Protein AF-A0A3R9DNW1-F1 (afdb_monomer_lite)

Sequence (128 aa):
MPDQSYYVHLESLKDFVRELETQIHAMSKPNDFLLTLGAEPLLFGEFGEAGSLADAHRAAVSEMQGLLDQVRSAIGFAQDVTTTVADGYEHADQAVAGDLHHSGAVTNLLDPVLGLLGLGDSDGSRKG

Organism: NCBI:txid2267691

pLDDT: mean 71.39, std 13.17, range [41.12, 88.31]

Foldseek 3Di:
DPPPPLVVLLVVLVVLLVVLVVVLVVLPVVLVVLVVLLPDQDCPDDDPCSVVVSVVSNVVSVVVNVVSVVVNVVSVVSSVVSVVVSVVSVVVVVVVVVVVVVVVVVVVVVVVVCVVVDDDDDDDDDDD

Secondary structure (DSSP, 8-state):
--HHHHHHHHHHHHHHHHHHHHHHHHTHHHHHHHHHHHHS-----S-HHHHHHHHHHHHHHHHHHHHHHHHHHHHHHHHHHHHHHHHHHHHHHHHHHHHHHHHHHHHHHHHHHHHHHS----------

Radius of gyration: 34.1 Å; chains: 1; bounding box: 87×19×98 Å

Structure (mmCIF, N/CA/C/O backbone):
data_AF-A0A3R9DNW1-F1
#
_entry.id   AF-A0A3R9DNW1-F1
#
loop_
_atom_site.group_PDB
_atom_site.id
_atom_site.type_symbol
_atom_site.label_atom_id
_atom_site.label_alt_id
_atom_site.label_comp_id
_atom_site.label_asym_id
_atom_site.label_entity_id
_atom_site.label_seq_id
_atom_site.pdbx_PDB_ins_code
_atom_site.Cartn_x
_atom_site.Cartn_y
_atom_site.Cartn_z
_atom_site.occupancy
_atom_site.B_iso_or_equiv
_atom_site.auth_seq_id
_atom_site.auth_comp_id
_atom_site.auth_asym_id
_atom_site.auth_atom_id
_atom_site.pdbx_PDB_model_num
ATOM 1 N N . MET A 1 1 ? 28.934 10.031 -24.069 1.00 43.75 1 MET A N 1
ATOM 2 C CA . MET A 1 1 ? 28.824 8.917 -23.104 1.00 43.75 1 MET A CA 1
ATOM 3 C C . MET A 1 1 ? 27.396 8.869 -22.540 1.00 43.75 1 MET A C 1
ATOM 5 O O . MET A 1 1 ? 27.214 9.299 -21.409 1.00 43.75 1 MET A O 1
ATOM 9 N N . PRO A 1 2 ? 26.374 8.446 -23.314 1.00 48.62 2 PRO A N 1
ATOM 10 C CA . PRO A 1 2 ? 24.979 8.393 -22.848 1.00 48.62 2 PRO A CA 1
ATOM 11 C C . PRO A 1 2 ? 24.559 7.038 -22.235 1.00 48.62 2 PRO A C 1
ATOM 13 O O . PRO A 1 2 ? 23.559 6.989 -21.531 1.00 48.62 2 PRO A O 1
ATOM 16 N N . ASP A 1 3 ? 25.324 5.960 -22.429 1.00 52.34 3 ASP A N 1
ATOM 17 C CA . ASP A 1 3 ? 24.802 4.591 -22.228 1.00 52.34 3 ASP A CA 1
ATOM 18 C C . ASP A 1 3 ? 24.838 4.062 -20.784 1.00 52.34 3 ASP A C 1
ATOM 20 O O . ASP A 1 3 ? 24.177 3.081 -20.464 1.00 52.34 3 ASP A O 1
ATOM 24 N N . GLN A 1 4 ? 25.587 4.696 -19.878 1.00 52.50 4 GLN A N 1
ATOM 25 C CA . GLN A 1 4 ? 25.693 4.222 -18.486 1.00 52.50 4 GLN A CA 1
ATOM 26 C C . GLN A 1 4 ? 24.626 4.810 -17.555 1.00 52.50 4 GLN A C 1
ATOM 28 O O . GLN A 1 4 ? 24.348 4.237 -16.506 1.00 52.50 4 GLN A O 1
ATOM 33 N N . SER A 1 5 ? 24.026 5.946 -17.920 1.00 55.84 5 SER A N 1
ATOM 34 C CA . SER A 1 5 ? 23.046 6.634 -17.072 1.00 55.84 5 SER A CA 1
ATOM 35 C C . SER A 1 5 ? 21.720 5.872 -17.001 1.00 55.84 5 SER A C 1
ATOM 37 O O . SER A 1 5 ? 21.179 5.713 -15.910 1.00 55.84 5 SER A O 1
ATOM 39 N N . TYR A 1 6 ? 21.228 5.352 -18.128 1.00 53.28 6 TYR A N 1
ATOM 40 C CA . TYR A 1 6 ? 19.925 4.682 -18.198 1.00 53.28 6 TYR A CA 1
ATOM 41 C C . TYR A 1 6 ? 19.897 3.341 -17.447 1.00 53.28 6 TYR A C 1
ATOM 43 O O . TYR A 1 6 ? 18.987 3.104 -16.654 1.00 53.28 6 TYR A O 1
ATOM 51 N N . TYR A 1 7 ? 20.944 2.520 -17.579 1.00 56.88 7 TYR A N 1
ATOM 52 C CA . TYR A 1 7 ? 21.057 1.236 -16.871 1.00 56.88 7 TYR A CA 1
ATOM 53 C C . TYR A 1 7 ? 21.059 1.377 -15.343 1.00 56.88 7 TYR A C 1
ATOM 55 O O . TYR A 1 7 ? 20.414 0.597 -14.643 1.00 56.88 7 TYR A O 1
ATOM 63 N N . VAL A 1 8 ? 21.761 2.383 -14.812 1.00 62.41 8 VAL A N 1
ATOM 64 C CA . VAL A 1 8 ? 21.812 2.634 -13.362 1.00 62.41 8 VAL A CA 1
ATOM 65 C C . VAL A 1 8 ? 20.444 3.082 -12.836 1.00 62.41 8 VAL A C 1
ATOM 67 O O . VAL A 1 8 ? 20.062 2.702 -11.728 1.00 62.41 8 VAL A O 1
ATOM 70 N N . HIS A 1 9 ? 19.674 3.837 -13.627 1.00 73.75 9 HIS A N 1
ATOM 71 C CA . HIS A 1 9 ? 18.314 4.223 -13.251 1.00 73.75 9 HIS A CA 1
ATOM 72 C C . HIS A 1 9 ? 17.352 3.032 -13.226 1.00 73.75 9 HIS A C 1
ATOM 74 O O . HIS A 1 9 ? 16.562 2.936 -12.289 1.00 73.75 9 HIS A O 1
ATOM 80 N N . LEU A 1 10 ? 17.448 2.099 -14.179 1.00 74.81 10 LEU A N 1
ATOM 81 C CA . LEU A 1 10 ? 16.580 0.920 -14.211 1.00 74.81 10 LEU A CA 1
ATOM 82 C C . LEU A 1 10 ? 16.783 0.007 -12.993 1.00 74.81 10 LEU A C 1
ATOM 84 O O . LEU A 1 10 ? 15.805 -0.378 -12.354 1.00 74.81 10 LEU A O 1
ATOM 88 N N . GLU A 1 11 ? 18.034 -0.304 -12.635 1.00 75.00 11 GLU A N 1
ATOM 89 C CA . GLU A 1 11 ? 18.313 -1.127 -11.447 1.00 75.00 11 GLU A CA 1
ATOM 90 C C . GLU A 1 11 ? 17.862 -0.417 -10.163 1.00 75.00 11 GLU A C 1
ATOM 92 O O . GLU A 1 11 ? 17.224 -1.031 -9.313 1.00 75.00 11 GLU A O 1
ATOM 97 N N . SER A 1 12 ? 18.073 0.902 -10.067 1.00 80.50 12 SER A N 1
ATOM 98 C CA . SER A 1 12 ? 17.615 1.695 -8.915 1.00 80.50 12 SER A CA 1
ATOM 99 C C . SER A 1 12 ? 16.088 1.661 -8.742 1.00 80.50 12 SER A C 1
ATOM 101 O O . SER A 1 12 ? 15.593 1.620 -7.617 1.00 80.50 12 SER A O 1
ATOM 103 N N . LEU A 1 13 ? 15.325 1.670 -9.842 1.00 75.19 13 LEU A N 1
ATOM 104 C CA . LEU A 1 13 ? 13.862 1.552 -9.805 1.00 75.19 13 LEU A CA 1
ATOM 105 C C . LEU A 1 13 ? 13.432 0.150 -9.348 1.00 75.19 13 LEU A C 1
ATOM 107 O O . LEU A 1 13 ? 12.532 0.025 -8.518 1.00 75.19 13 LEU A O 1
ATOM 111 N N . LYS A 1 14 ? 14.106 -0.901 -9.831 1.00 77.75 14 LYS A N 1
ATOM 112 C CA . LYS A 1 14 ? 13.848 -2.295 -9.427 1.00 77.75 14 LYS A CA 1
ATOM 113 C C . LYS A 1 14 ? 14.196 -2.541 -7.953 1.00 77.75 14 LYS A C 1
ATOM 115 O O . LYS A 1 14 ? 13.463 -3.241 -7.255 1.00 77.75 14 LYS A O 1
ATOM 120 N N . ASP A 1 15 ? 15.272 -1.940 -7.453 1.00 80.44 15 ASP A N 1
ATOM 121 C CA . ASP A 1 15 ? 15.626 -1.940 -6.029 1.00 80.44 15 ASP A CA 1
ATOM 122 C C . ASP A 1 15 ? 14.568 -1.248 -5.176 1.00 80.44 15 ASP A C 1
ATOM 124 O O . ASP A 1 15 ? 14.153 -1.778 -4.145 1.00 80.44 15 ASP A O 1
ATOM 128 N N . PHE A 1 16 ? 14.082 -0.093 -5.628 1.00 80.81 16 PHE A N 1
ATOM 129 C CA . PHE A 1 16 ? 13.054 0.637 -4.902 1.00 80.81 16 PHE A CA 1
ATOM 130 C C . PHE A 1 16 ? 11.742 -0.154 -4.810 1.00 80.81 16 PHE A C 1
ATOM 132 O O . PHE A 1 16 ? 11.155 -0.223 -3.734 1.00 80.81 16 PHE A O 1
ATOM 139 N N . VAL A 1 17 ? 11.321 -0.832 -5.883 1.00 80.25 17 VAL A N 1
ATOM 140 C CA . VAL A 1 17 ? 10.146 -1.725 -5.854 1.00 80.25 17 VAL A CA 1
ATOM 141 C C . VAL A 1 17 ? 10.296 -2.830 -4.800 1.00 80.25 17 VAL A C 1
ATOM 143 O O . VAL A 1 17 ? 9.381 -3.033 -4.004 1.00 80.25 17 VAL A O 1
ATOM 146 N N . ARG A 1 18 ? 11.456 -3.498 -4.732 1.00 79.94 18 ARG A N 1
ATOM 147 C CA . ARG A 1 18 ? 11.730 -4.546 -3.725 1.00 79.94 18 ARG A CA 1
ATOM 148 C C . ARG A 1 18 ? 11.630 -4.022 -2.287 1.00 79.94 18 ARG A C 1
ATOM 150 O O . ARG A 1 18 ? 11.150 -4.718 -1.387 1.00 79.94 18 ARG A O 1
ATOM 157 N N . GLU A 1 19 ? 12.078 -2.792 -2.061 1.00 86.00 19 GLU A N 1
ATOM 158 C CA . GLU A 1 19 ? 11.965 -2.127 -0.762 1.00 86.00 19 GLU A CA 1
ATOM 159 C C . GLU A 1 19 ? 10.496 -1.820 -0.412 1.00 86.00 19 GLU A C 1
ATOM 161 O O . GLU A 1 19 ? 10.056 -2.103 0.703 1.00 86.00 19 GLU A O 1
ATOM 166 N N . LEU A 1 20 ? 9.694 -1.338 -1.369 1.00 77.94 20 LEU A N 1
ATOM 167 C CA . LEU A 1 20 ? 8.257 -1.096 -1.168 1.00 77.94 20 LEU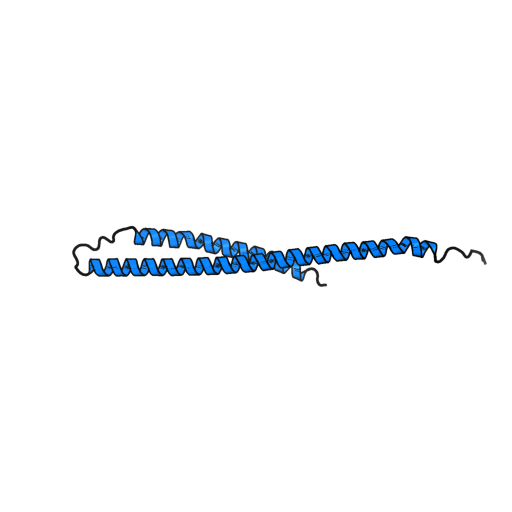 A CA 1
ATOM 168 C C . LEU A 1 20 ? 7.484 -2.389 -0.839 1.00 77.94 20 LEU A C 1
ATOM 170 O O . LEU A 1 20 ? 6.649 -2.393 0.069 1.00 77.94 20 LEU A O 1
ATOM 174 N N . GLU A 1 21 ? 7.804 -3.507 -1.496 1.00 80.06 21 GLU A N 1
ATOM 175 C CA . GLU A 1 21 ? 7.232 -4.826 -1.178 1.00 80.06 21 GLU A CA 1
ATOM 176 C C . GLU A 1 21 ? 7.570 -5.268 0.251 1.00 80.06 21 GLU A C 1
ATOM 178 O O . GLU A 1 21 ? 6.710 -5.763 0.990 1.00 80.06 21 GLU A O 1
ATOM 183 N N . THR A 1 22 ? 8.817 -5.038 0.669 1.00 88.31 22 THR A N 1
ATOM 184 C CA . THR A 1 22 ? 9.276 -5.324 2.033 1.00 88.31 22 THR A CA 1
ATOM 185 C C . THR A 1 22 ? 8.500 -4.494 3.053 1.00 88.31 22 THR A C 1
ATOM 187 O O . THR A 1 22 ? 8.070 -5.026 4.080 1.00 88.31 22 THR A O 1
ATOM 190 N N . GLN A 1 23 ? 8.248 -3.216 2.760 1.00 81.75 23 GLN A N 1
ATOM 191 C CA . GLN A 1 23 ? 7.462 -2.333 3.622 1.00 81.75 23 GLN A CA 1
ATOM 192 C C . GLN A 1 23 ? 6.001 -2.786 3.731 1.00 81.75 23 GLN A C 1
ATOM 194 O O . GLN A 1 23 ? 5.487 -2.900 4.847 1.00 81.75 23 GLN A O 1
ATOM 199 N N . ILE A 1 24 ? 5.348 -3.148 2.619 1.00 78.88 24 ILE A N 1
ATOM 200 C CA . ILE A 1 24 ? 3.992 -3.730 2.641 1.00 78.88 24 ILE A CA 1
ATOM 201 C C . ILE A 1 24 ? 3.963 -5.001 3.494 1.00 78.88 24 ILE A C 1
ATOM 203 O O . ILE A 1 24 ? 3.058 -5.185 4.315 1.00 78.88 24 ILE A O 1
ATOM 207 N N . HIS A 1 25 ? 4.952 -5.883 3.329 1.00 81.56 25 HIS A N 1
ATOM 208 C CA . HIS A 1 25 ? 5.014 -7.122 4.094 1.00 81.56 25 HIS A CA 1
ATOM 209 C C . HIS A 1 25 ? 5.196 -6.849 5.593 1.00 81.56 25 HIS A C 1
ATOM 211 O O . HIS A 1 25 ? 4.467 -7.411 6.415 1.00 81.56 25 HIS A O 1
ATOM 217 N N . ALA A 1 26 ? 6.096 -5.930 5.951 1.00 84.50 26 ALA A N 1
ATOM 218 C CA . ALA A 1 26 ? 6.346 -5.521 7.330 1.00 84.50 26 ALA A CA 1
ATOM 219 C C . ALA A 1 26 ? 5.095 -4.943 8.015 1.00 84.50 26 ALA A C 1
ATOM 221 O O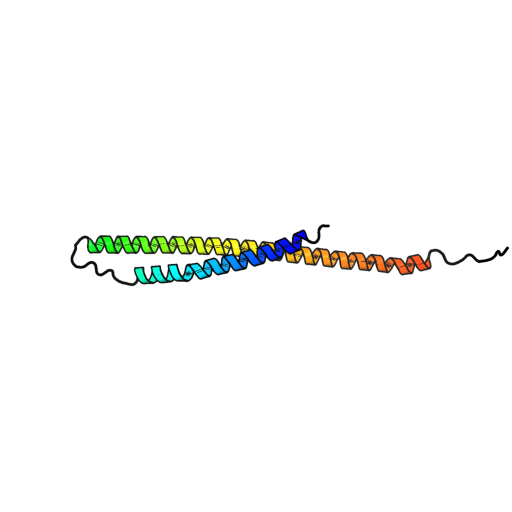 . ALA A 1 26 ? 4.907 -5.144 9.216 1.00 84.50 26 ALA A O 1
ATOM 222 N N . MET A 1 27 ? 4.201 -4.302 7.256 1.00 78.44 27 MET A N 1
ATOM 223 C CA . MET A 1 27 ? 2.922 -3.786 7.757 1.00 78.44 27 MET A CA 1
ATOM 224 C C . MET A 1 27 ? 1.879 -4.871 8.066 1.00 78.44 27 MET A C 1
ATOM 226 O O . MET A 1 27 ? 0.873 -4.573 8.710 1.00 78.44 27 MET A O 1
ATOM 230 N N . SER A 1 28 ? 2.094 -6.125 7.658 1.00 81.38 28 SER A N 1
ATOM 231 C CA . SER A 1 28 ? 1.138 -7.214 7.918 1.00 81.38 28 SER A CA 1
ATOM 232 C C . SER A 1 28 ? 1.044 -7.545 9.410 1.00 81.38 28 SER A C 1
ATOM 234 O O . SER A 1 28 ? -0.053 -7.613 9.948 1.00 81.38 28 SER A O 1
ATOM 236 N N . LYS A 1 29 ? 2.183 -7.627 10.115 1.00 82.69 29 LYS A N 1
ATOM 237 C CA . LYS A 1 29 ? 2.215 -7.927 11.560 1.00 82.69 29 LYS A CA 1
ATOM 238 C C . LYS A 1 29 ? 1.461 -6.899 12.423 1.00 82.69 29 LYS A C 1
ATOM 240 O O . LYS A 1 29 ? 0.671 -7.318 13.266 1.00 82.69 29 LYS A O 1
ATOM 245 N N . PRO A 1 30 ? 1.676 -5.577 12.264 1.00 79.44 30 PRO A N 1
ATOM 246 C CA . PRO A 1 30 ? 0.883 -4.570 12.967 1.00 79.44 30 PRO A CA 1
ATOM 247 C C . PRO A 1 30 ? -0.616 -4.663 12.666 1.00 79.44 30 PRO A C 1
ATOM 249 O O . PRO A 1 30 ? -1.419 -4.508 13.580 1.00 79.44 30 PRO A O 1
ATOM 252 N N . ASN A 1 31 ? -0.997 -4.948 11.415 1.00 79.31 31 ASN A N 1
ATOM 253 C CA . ASN A 1 31 ? -2.405 -5.093 11.048 1.00 79.31 31 ASN A CA 1
ATOM 254 C C . ASN A 1 31 ? -3.043 -6.325 11.715 1.00 79.31 31 ASN A C 1
ATOM 256 O O . ASN A 1 31 ? -4.095 -6.213 12.340 1.00 79.31 31 ASN A O 1
ATOM 260 N N . ASP A 1 32 ? -2.357 -7.471 11.679 1.00 83.81 32 ASP A N 1
ATOM 261 C CA . ASP A 1 32 ? -2.785 -8.696 12.364 1.00 83.81 32 ASP A CA 1
ATOM 262 C C . ASP A 1 32 ? -2.974 -8.452 13.867 1.00 83.81 32 ASP A C 1
ATOM 264 O O . ASP A 1 32 ? -3.976 -8.860 14.451 1.00 83.81 32 ASP A O 1
ATOM 268 N N . PHE A 1 33 ? -2.053 -7.720 14.497 1.00 83.56 33 PHE A N 1
ATOM 269 C CA . PHE A 1 33 ? -2.177 -7.346 15.902 1.00 83.56 33 PHE A CA 1
ATOM 270 C C . PHE A 1 33 ? -3.413 -6.470 16.167 1.00 83.56 33 PHE A C 1
ATOM 272 O O . PHE A 1 33 ? -4.176 -6.752 17.090 1.00 83.56 33 PHE A O 1
ATOM 279 N N . LEU A 1 34 ? -3.679 -5.453 15.345 1.00 82.38 34 LEU A N 1
ATOM 280 C CA . LEU A 1 34 ? -4.890 -4.635 15.488 1.00 82.38 34 LEU A CA 1
ATOM 281 C C . LEU A 1 34 ? -6.173 -5.459 15.306 1.00 82.38 34 LEU A C 1
ATOM 283 O O . LEU A 1 34 ? -7.135 -5.262 16.047 1.00 82.38 34 LEU A O 1
ATOM 287 N N . LEU A 1 35 ? -6.178 -6.426 14.382 1.00 80.81 35 LEU A N 1
ATOM 288 C CA . LEU A 1 35 ? -7.287 -7.370 14.220 1.00 80.81 35 LEU A CA 1
ATOM 289 C C . LEU A 1 35 ? -7.518 -8.202 15.490 1.00 80.81 35 LEU A C 1
ATOM 291 O O . LEU A 1 35 ? -8.670 -8.410 15.868 1.00 80.81 35 LEU A O 1
ATOM 295 N N . THR A 1 36 ? -6.454 -8.619 16.190 1.00 82.94 36 THR A N 1
ATOM 296 C CA . THR A 1 36 ? -6.605 -9.321 17.479 1.00 82.94 36 THR A CA 1
ATOM 297 C C . THR A 1 36 ? -7.208 -8.434 18.570 1.00 82.94 36 THR A C 1
ATOM 299 O O . THR A 1 36 ? -8.091 -8.887 19.295 1.00 82.94 36 THR A O 1
ATOM 302 N N . LEU A 1 37 ? -6.822 -7.153 18.638 1.00 77.25 37 LEU A N 1
ATOM 303 C CA . LEU A 1 37 ? -7.371 -6.202 19.615 1.00 77.25 37 LEU A CA 1
ATOM 304 C C . LEU A 1 37 ? -8.848 -5.870 19.362 1.00 77.25 37 LEU A C 1
ATOM 306 O O . LEU A 1 37 ? -9.596 -5.622 20.304 1.00 77.25 37 LEU A O 1
ATOM 310 N N . GLY A 1 38 ? -9.283 -5.868 18.100 1.00 68.94 38 GLY A N 1
ATOM 311 C CA . GLY A 1 38 ? -10.693 -5.689 17.748 1.00 68.94 38 GLY A CA 1
ATOM 312 C C . GLY A 1 38 ? -11.563 -6.918 18.037 1.00 68.94 38 GLY A C 1
ATOM 313 O O . GLY A 1 38 ? -12.768 -6.774 18.253 1.00 68.94 38 GLY A O 1
ATOM 314 N N . ALA A 1 39 ? -10.968 -8.116 18.041 1.00 72.62 39 ALA A N 1
ATOM 315 C CA . ALA A 1 39 ? -11.677 -9.383 18.206 1.00 72.62 39 ALA A CA 1
ATOM 316 C C . ALA A 1 39 ? -11.884 -9.787 19.675 1.00 72.62 39 ALA A C 1
ATOM 318 O O . ALA A 1 39 ? -12.892 -10.424 19.990 1.00 72.62 39 ALA A O 1
ATOM 319 N N . GLU A 1 40 ? -10.965 -9.428 20.576 1.00 66.75 40 GLU A N 1
ATOM 320 C CA . GLU A 1 40 ? -11.089 -9.770 21.994 1.00 66.75 40 GLU A CA 1
ATOM 321 C C . GLU A 1 40 ? -11.972 -8.764 22.755 1.00 66.75 40 GLU A C 1
ATOM 323 O O . GLU A 1 40 ? -11.691 -7.562 22.778 1.00 66.75 40 GLU A O 1
ATOM 328 N N . PRO A 1 41 ? -13.051 -9.218 23.424 1.00 62.09 41 PRO A N 1
ATOM 329 C CA . PRO A 1 41 ? -13.818 -8.357 24.312 1.00 62.09 41 P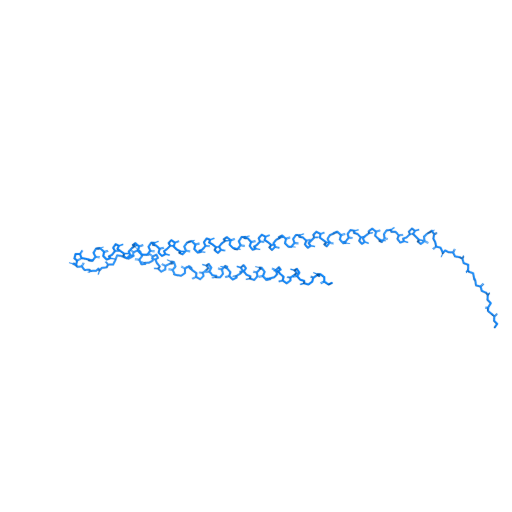RO A CA 1
ATOM 330 C C . PRO A 1 41 ? -12.943 -7.913 25.486 1.00 62.09 41 PRO A C 1
ATOM 332 O O . PRO A 1 41 ? -12.516 -8.734 26.298 1.00 62.09 41 PRO A O 1
ATOM 335 N N . LEU A 1 42 ? -12.715 -6.608 25.614 1.00 66.94 42 LEU A N 1
ATOM 336 C CA . LEU A 1 42 ? -12.035 -6.053 26.780 1.00 66.94 42 LEU A CA 1
ATOM 337 C C . LEU A 1 42 ? -12.915 -6.246 28.022 1.00 66.94 42 LEU A C 1
ATOM 339 O O . LEU A 1 42 ? -13.975 -5.633 28.161 1.00 66.94 42 LEU A O 1
ATOM 343 N N . LEU A 1 43 ? -12.481 -7.127 28.924 1.00 69.00 43 LEU A N 1
ATOM 344 C CA . LEU A 1 43 ? -13.164 -7.428 30.183 1.00 69.00 43 LEU A CA 1
ATOM 345 C C . LEU A 1 43 ? -12.847 -6.346 31.223 1.00 69.00 43 LEU A C 1
ATOM 347 O O . LEU A 1 43 ? -12.089 -6.563 32.164 1.00 69.00 43 LEU A O 1
ATOM 351 N N . PHE A 1 44 ? -13.429 -5.163 31.059 1.00 67.00 44 PHE A N 1
ATOM 352 C CA . PHE A 1 44 ? -13.220 -4.030 31.968 1.00 67.00 44 PHE A CA 1
ATOM 353 C C . PHE A 1 44 ? -14.031 -4.110 33.285 1.00 67.00 44 PHE A C 1
ATOM 355 O O . PHE A 1 44 ? -14.043 -3.154 34.055 1.00 67.00 44 PHE A O 1
ATOM 362 N N . GLY A 1 45 ? -14.669 -5.247 33.595 1.00 64.31 45 GLY A N 1
ATOM 363 C CA . GLY A 1 45 ? -15.455 -5.436 34.826 1.00 64.31 45 GLY A CA 1
ATOM 364 C C . GLY A 1 45 ? -16.779 -4.653 34.852 1.00 64.31 45 GLY A C 1
ATOM 365 O O . GLY A 1 45 ? -17.255 -4.193 33.818 1.00 64.31 45 GLY A O 1
ATOM 366 N N . GLU A 1 46 ? -17.391 -4.510 36.035 1.00 63.81 46 GLU A N 1
ATOM 367 C CA . GLU A 1 46 ? -18.713 -3.873 36.236 1.00 63.81 46 GLU A CA 1
ATOM 368 C C . GLU A 1 46 ? -18.668 -2.338 36.412 1.00 63.81 46 GLU A C 1
ATOM 370 O O . GLU A 1 46 ? -19.497 -1.754 37.109 1.00 63.81 46 GLU A O 1
ATOM 375 N N . PHE A 1 47 ? -17.707 -1.641 35.805 1.00 66.56 47 PHE A N 1
ATOM 376 C CA . PHE A 1 47 ? -17.731 -0.174 35.812 1.00 66.56 47 PHE A CA 1
ATOM 377 C C . PHE A 1 47 ? -18.657 0.328 34.698 1.00 66.56 47 PHE A C 1
ATOM 379 O O . PHE A 1 47 ? -18.533 -0.096 33.558 1.00 66.56 47 PHE A O 1
ATOM 386 N N . GLY A 1 48 ? -19.571 1.263 34.970 1.00 67.00 48 GLY A N 1
ATOM 387 C CA . GLY A 1 48 ? -20.432 1.839 33.917 1.00 67.00 48 GLY A CA 1
ATOM 388 C C . GLY A 1 48 ? -19.642 2.510 32.777 1.00 67.00 48 GLY A C 1
ATOM 389 O O . GLY A 1 48 ? -20.112 2.582 31.645 1.00 67.00 48 GLY A O 1
ATOM 390 N N . GLU A 1 49 ? -18.411 2.936 33.064 1.00 69.19 49 GLU A N 1
ATOM 391 C CA . GLU A 1 49 ? -17.452 3.543 32.128 1.00 69.19 49 GLU A CA 1
ATOM 392 C C . GLU A 1 49 ? -16.636 2.501 31.334 1.00 69.19 49 GLU A C 1
ATOM 394 O O . GLU A 1 49 ? -15.980 2.834 30.349 1.00 69.19 49 GLU A O 1
ATOM 399 N N . ALA A 1 50 ? -16.694 1.223 31.723 1.00 73.69 50 ALA A N 1
ATOM 400 C CA . ALA A 1 50 ? -16.052 0.113 31.018 1.00 73.69 50 ALA A CA 1
ATOM 401 C C . ALA A 1 50 ? -16.562 -0.025 29.577 1.00 73.69 50 ALA A C 1
ATOM 403 O O . ALA A 1 50 ? -15.785 -0.283 28.658 1.00 73.69 50 ALA A O 1
ATOM 404 N N . GLY A 1 51 ? -17.872 0.159 29.384 1.00 71.62 51 GLY A N 1
ATOM 405 C CA . GLY A 1 51 ? -18.512 0.072 28.073 1.00 71.62 51 GLY A CA 1
ATOM 406 C C . GLY A 1 51 ? -18.060 1.189 27.135 1.00 71.62 51 GLY A C 1
ATOM 407 O O . GLY A 1 51 ? -17.631 0.915 26.019 1.00 71.62 51 GLY A O 1
ATOM 408 N N . SER A 1 52 ? -18.063 2.439 27.611 1.00 80.06 52 SER A N 1
ATOM 409 C CA . SER A 1 52 ? -17.617 3.582 26.806 1.00 80.06 52 SER A CA 1
ATOM 410 C C . SER A 1 52 ? -16.125 3.516 26.475 1.00 80.06 52 SER A C 1
ATOM 412 O O . SER A 1 52 ? -15.734 3.884 25.369 1.00 80.06 52 SER A O 1
ATOM 414 N N . LEU A 1 53 ? -15.292 2.998 27.385 1.00 80.06 53 LEU A N 1
ATOM 415 C CA . LEU A 1 53 ? -13.875 2.758 27.117 1.00 80.06 53 LEU A CA 1
ATOM 416 C C . LEU A 1 53 ? -13.661 1.649 26.077 1.00 80.06 53 LEU A C 1
ATOM 418 O O . LEU A 1 53 ? -12.824 1.806 25.189 1.00 80.06 53 LEU A O 1
ATOM 422 N N . ALA A 1 54 ? -14.420 0.552 26.151 1.00 77.94 54 ALA A N 1
ATOM 423 C CA . ALA A 1 54 ? -14.366 -0.514 25.151 1.00 77.94 54 ALA A CA 1
ATOM 424 C C . ALA A 1 54 ? -14.781 -0.016 23.759 1.00 77.94 54 ALA A C 1
ATOM 426 O O . ALA A 1 54 ? -14.129 -0.348 22.769 1.00 77.94 54 ALA A O 1
ATOM 427 N N . ASP A 1 55 ? -15.818 0.817 23.679 1.00 81.75 55 ASP A N 1
ATOM 428 C CA . ASP A 1 55 ? -16.275 1.396 22.415 1.00 81.75 55 ASP A CA 1
ATOM 429 C C . ASP A 1 55 ? -15.264 2.399 21.848 1.00 81.75 55 ASP A C 1
ATOM 431 O O . ASP A 1 55 ? -14.936 2.338 20.661 1.00 81.75 55 ASP A O 1
ATOM 435 N N . ALA A 1 56 ? -14.692 3.261 22.695 1.00 83.25 56 ALA A N 1
ATOM 436 C CA . ALA A 1 56 ? -13.619 4.170 22.296 1.00 83.25 56 ALA A CA 1
ATOM 437 C C . ALA A 1 56 ? -12.375 3.409 21.810 1.00 83.25 56 ALA A C 1
ATOM 439 O O . ALA A 1 56 ? -11.757 3.797 20.819 1.00 83.25 56 ALA A O 1
ATOM 440 N N . HIS A 1 57 ? -12.029 2.295 22.464 1.00 82.38 57 HIS A N 1
ATOM 441 C CA . HIS A 1 57 ? -10.914 1.453 22.043 1.00 82.38 57 HIS A CA 1
ATOM 442 C C . HIS A 1 57 ? -11.162 0.814 20.672 1.00 82.38 57 HIS A C 1
ATOM 444 O O . HIS A 1 57 ? -10.294 0.884 19.804 1.00 82.38 57 HIS A O 1
ATOM 450 N N . ARG A 1 58 ? -12.354 0.249 20.433 1.00 82.44 58 ARG A N 1
ATOM 451 C CA . ARG A 1 58 ? -12.712 -0.308 19.116 1.00 82.44 58 ARG A CA 1
ATOM 452 C C . ARG A 1 58 ? -12.691 0.750 18.018 1.00 82.44 58 ARG A C 1
ATOM 454 O O . ARG A 1 58 ? -12.199 0.472 16.928 1.00 82.44 58 ARG A O 1
ATOM 461 N N . ALA A 1 59 ? -13.193 1.952 18.304 1.00 86.69 59 ALA A N 1
ATOM 462 C CA . ALA A 1 59 ? -13.156 3.063 17.358 1.00 86.69 59 ALA A CA 1
ATOM 463 C C . ALA A 1 59 ? -11.710 3.425 16.980 1.00 86.69 59 ALA A C 1
ATOM 465 O O . ALA A 1 59 ? -11.395 3.519 15.796 1.00 86.69 59 ALA A O 1
ATOM 466 N N . ALA A 1 60 ? -10.816 3.524 17.969 1.00 83.56 60 ALA A N 1
ATOM 467 C CA . ALA A 1 60 ? -9.400 3.790 17.730 1.00 83.56 60 ALA A CA 1
ATOM 468 C C . ALA A 1 60 ? -8.715 2.671 16.923 1.00 83.56 60 ALA A C 1
ATOM 470 O O . ALA A 1 60 ? -7.945 2.954 16.008 1.00 83.56 60 ALA A O 1
ATOM 471 N N . VAL A 1 61 ? -9.006 1.397 17.219 1.00 84.50 61 VAL A N 1
ATOM 472 C CA . VAL A 1 61 ? -8.485 0.253 16.446 1.00 84.50 61 VAL A CA 1
ATOM 473 C C . VAL A 1 61 ? -8.949 0.311 14.989 1.00 84.50 61 VAL A C 1
ATOM 475 O O . VAL A 1 61 ? -8.127 0.149 14.087 1.00 84.50 61 VAL A O 1
ATOM 478 N N . SER A 1 62 ? -10.229 0.607 14.748 1.00 85.44 62 SER A N 1
ATOM 479 C CA . SER A 1 62 ? -10.776 0.752 13.395 1.00 85.44 62 SER A CA 1
ATOM 480 C C . SER A 1 62 ? -10.132 1.907 12.623 1.00 85.44 62 SER A C 1
ATOM 482 O O . SER A 1 62 ? -9.885 1.778 11.425 1.00 85.44 62 SER A O 1
ATOM 484 N N . GLU A 1 63 ? -9.856 3.032 13.283 1.00 86.31 63 GLU A N 1
ATOM 485 C CA . GLU A 1 63 ? -9.183 4.175 12.662 1.00 86.31 63 GLU A CA 1
ATOM 486 C C . GLU A 1 63 ? -7.735 3.832 12.286 1.00 86.31 63 GLU A C 1
ATOM 488 O O . GLU A 1 63 ? -7.307 4.080 11.159 1.00 86.31 63 GLU A O 1
ATOM 493 N N . MET A 1 64 ? -6.998 3.177 13.190 1.00 81.19 64 MET A N 1
ATOM 494 C CA . MET A 1 64 ? -5.629 2.726 12.922 1.00 81.19 64 MET A CA 1
ATOM 495 C C . MET A 1 64 ? -5.558 1.726 11.760 1.00 81.19 64 MET A C 1
ATOM 497 O O . MET A 1 64 ? -4.635 1.804 10.950 1.00 81.19 64 MET A O 1
ATOM 501 N N . GLN A 1 65 ? -6.535 0.823 11.638 1.00 84.38 65 GLN A N 1
ATOM 502 C CA . GLN A 1 65 ? -6.642 -0.085 10.489 1.00 84.38 65 GLN A CA 1
ATOM 503 C C . GLN A 1 65 ? -6.852 0.681 9.178 1.00 84.38 65 GLN A C 1
ATOM 505 O O . GLN A 1 65 ? -6.125 0.450 8.215 1.00 84.38 65 GLN A O 1
ATOM 510 N N . GLY A 1 66 ? -7.768 1.655 9.160 1.00 86.12 66 GLY A N 1
ATOM 511 C CA . GLY A 1 66 ? -8.000 2.488 7.977 1.00 86.12 66 GLY A CA 1
ATOM 512 C C . GLY A 1 66 ? -6.751 3.257 7.532 1.00 86.12 66 GLY A C 1
ATOM 513 O O . GLY A 1 66 ? -6.456 3.328 6.338 1.00 86.12 66 GLY A O 1
ATOM 514 N N . LEU A 1 67 ? -5.968 3.778 8.482 1.00 84.81 67 LEU A N 1
ATOM 515 C CA . LEU A 1 67 ? -4.694 4.440 8.186 1.00 84.81 67 LEU A CA 1
ATOM 516 C C . LEU A 1 67 ? -3.665 3.469 7.583 1.00 84.81 67 LEU A C 1
ATOM 518 O O . LEU A 1 67 ? -2.987 3.822 6.616 1.00 84.81 67 LEU A O 1
ATOM 522 N N . LEU A 1 68 ? -3.558 2.243 8.107 1.00 81.75 68 LEU A N 1
ATOM 523 C CA . LEU A 1 68 ? -2.665 1.218 7.553 1.00 81.75 68 LEU A CA 1
ATOM 524 C C . LEU A 1 68 ? -3.056 0.817 6.127 1.00 81.75 68 LEU A C 1
ATOM 526 O O . LEU A 1 68 ? -2.178 0.680 5.272 1.00 81.75 68 LEU A O 1
ATOM 530 N N . ASP A 1 69 ? -4.349 0.675 5.849 1.00 85.00 69 ASP A N 1
ATOM 531 C CA . ASP A 1 69 ? -4.847 0.354 4.508 1.00 85.00 69 ASP A CA 1
ATOM 532 C C . ASP A 1 69 ? -4.566 1.485 3.510 1.00 85.00 69 ASP A C 1
ATOM 534 O O . ASP A 1 69 ? -4.183 1.236 2.358 1.00 85.00 69 ASP A O 1
ATOM 538 N N . GLN A 1 70 ? -4.682 2.739 3.955 1.00 85.19 70 GLN A N 1
ATOM 539 C CA . GLN A 1 70 ? -4.351 3.903 3.140 1.00 85.19 70 GLN A CA 1
ATOM 540 C C . GLN A 1 70 ? -2.855 3.958 2.808 1.00 85.19 70 GLN A C 1
ATOM 542 O O . GLN A 1 70 ? -2.490 4.188 1.654 1.00 85.19 70 GLN A O 1
ATOM 547 N N . VAL A 1 71 ? -1.986 3.693 3.789 1.00 83.44 71 VAL A N 1
ATOM 548 C CA . VAL A 1 71 ? -0.534 3.624 3.569 1.00 83.44 71 VAL A CA 1
ATOM 549 C C . VAL A 1 71 ? -0.184 2.475 2.620 1.00 83.44 71 VAL A C 1
ATOM 551 O O . VAL A 1 71 ? 0.561 2.689 1.666 1.00 83.44 71 VAL A O 1
ATOM 554 N N . ARG A 1 72 ? -0.772 1.284 2.801 1.00 83.06 72 ARG A N 1
ATOM 555 C CA . ARG A 1 72 ? -0.581 0.145 1.887 1.00 83.06 72 ARG A CA 1
ATOM 556 C C . ARG A 1 72 ? -0.981 0.500 0.454 1.00 83.06 72 ARG A C 1
ATOM 558 O O . ARG A 1 72 ? -0.246 0.182 -0.476 1.00 83.06 72 ARG A O 1
ATOM 565 N N . SER A 1 73 ? -2.112 1.181 0.279 1.00 83.81 73 SER A N 1
ATOM 566 C CA . SER A 1 73 ? -2.590 1.613 -1.040 1.00 83.81 73 SER A CA 1
ATOM 567 C C . SER A 1 73 ? -1.648 2.629 -1.690 1.00 83.81 73 SER A C 1
ATOM 569 O O . SER A 1 73 ? -1.362 2.528 -2.880 1.00 83.81 73 SER A O 1
ATOM 571 N N . ALA A 1 74 ? -1.125 3.585 -0.915 1.00 81.19 74 ALA A N 1
ATOM 572 C CA . ALA A 1 74 ? -0.162 4.567 -1.410 1.00 81.19 74 ALA A CA 1
ATOM 573 C C . ALA A 1 74 ? 1.168 3.919 -1.830 1.00 81.19 74 ALA A C 1
ATOM 575 O O . ALA A 1 74 ? 1.722 4.281 -2.868 1.00 81.19 74 ALA A O 1
ATOM 576 N N . ILE A 1 75 ? 1.655 2.939 -1.060 1.00 80.56 75 ILE A N 1
ATOM 577 C CA . ILE A 1 75 ? 2.858 2.172 -1.408 1.00 80.56 75 ILE A CA 1
ATOM 578 C C . ILE A 1 75 ? 2.620 1.345 -2.679 1.00 80.56 75 ILE A C 1
ATOM 580 O O . ILE A 1 75 ? 3.455 1.377 -3.579 1.00 80.56 75 ILE A O 1
ATOM 584 N N . GLY A 1 76 ? 1.468 0.676 -2.795 1.00 83.94 76 GLY A N 1
ATOM 585 C CA . GLY A 1 76 ? 1.093 -0.063 -4.005 1.00 83.94 76 GLY A CA 1
ATOM 586 C C . GLY A 1 76 ? 1.054 0.831 -5.248 1.00 83.94 76 GLY A C 1
ATOM 587 O O . GLY A 1 76 ? 1.650 0.501 -6.266 1.00 83.94 76 GLY A O 1
ATOM 588 N N . PHE A 1 77 ? 0.461 2.023 -5.141 1.00 86.69 77 PHE A N 1
ATOM 589 C CA . PHE A 1 77 ? 0.478 3.001 -6.230 1.00 86.69 77 PHE A CA 1
ATOM 590 C C . PHE A 1 77 ? 1.904 3.428 -6.620 1.00 86.69 77 PHE A C 1
ATOM 592 O O . PHE A 1 77 ? 2.226 3.518 -7.805 1.00 86.69 77 PHE A O 1
ATOM 599 N N . ALA A 1 78 ? 2.775 3.685 -5.638 1.00 78.62 78 ALA A N 1
ATOM 600 C CA . ALA A 1 78 ? 4.169 4.032 -5.906 1.00 78.62 78 ALA A CA 1
ATOM 601 C C . ALA A 1 78 ? 4.916 2.888 -6.610 1.00 78.62 78 ALA A C 1
ATOM 603 O O . ALA A 1 78 ? 5.699 3.147 -7.527 1.00 78.62 78 ALA A O 1
ATOM 604 N N . GLN A 1 79 ? 4.647 1.639 -6.224 1.00 80.69 79 GLN A N 1
ATOM 605 C CA . GLN A 1 79 ? 5.175 0.449 -6.884 1.00 80.69 79 GLN A CA 1
ATOM 606 C C . GLN A 1 79 ? 4.703 0.365 -8.343 1.00 80.69 79 GLN A C 1
ATOM 608 O O . GLN A 1 79 ? 5.547 0.268 -9.230 1.00 80.69 79 GLN A O 1
ATOM 613 N N . ASP A 1 80 ? 3.402 0.506 -8.610 1.00 84.81 80 ASP A N 1
ATOM 614 C CA . ASP A 1 80 ? 2.840 0.453 -9.970 1.00 84.81 80 ASP A CA 1
ATOM 615 C C . ASP A 1 80 ? 3.464 1.507 -10.899 1.00 84.81 80 ASP A C 1
ATOM 617 O O . ASP A 1 80 ? 3.860 1.209 -12.031 1.00 84.81 80 ASP A O 1
ATOM 621 N N . VAL A 1 81 ? 3.597 2.748 -10.415 1.00 84.19 81 VAL A N 1
ATOM 622 C CA . VAL A 1 81 ? 4.242 3.836 -11.167 1.00 84.19 81 VAL A CA 1
ATOM 623 C C . VAL A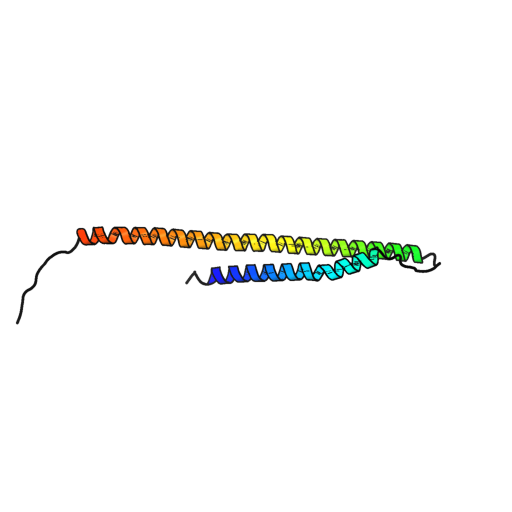 1 81 ? 5.714 3.522 -11.420 1.00 84.19 81 VAL A C 1
ATOM 625 O O . VAL A 1 81 ? 6.194 3.702 -12.539 1.00 84.19 81 VAL A O 1
ATOM 628 N N . THR A 1 82 ? 6.431 3.037 -10.406 1.00 84.25 82 THR A N 1
ATOM 629 C CA . THR A 1 82 ? 7.863 2.722 -10.512 1.00 84.25 82 THR A CA 1
ATOM 630 C C . THR A 1 82 ? 8.107 1.600 -11.520 1.00 84.25 82 THR A C 1
ATOM 632 O O . THR A 1 82 ? 8.978 1.739 -12.379 1.00 84.25 82 THR A O 1
ATOM 635 N N . THR A 1 83 ? 7.303 0.536 -11.482 1.00 82.25 83 THR A N 1
ATOM 636 C CA . THR A 1 83 ? 7.353 -0.558 -12.461 1.00 82.25 83 THR A CA 1
ATOM 637 C C . THR A 1 83 ? 7.028 -0.062 -13.865 1.00 82.25 83 THR A C 1
ATOM 639 O O . THR A 1 83 ? 7.778 -0.339 -14.793 1.00 82.25 83 THR A O 1
ATOM 642 N N . THR A 1 84 ? 5.986 0.758 -14.022 1.00 86.25 84 THR A N 1
ATOM 643 C CA . THR A 1 84 ? 5.624 1.329 -15.331 1.00 86.25 84 THR A CA 1
ATOM 644 C C . THR A 1 84 ? 6.768 2.153 -15.930 1.00 86.25 84 THR A C 1
ATOM 646 O O . THR A 1 84 ? 7.047 2.071 -17.126 1.00 86.25 84 THR A O 1
ATOM 649 N N . VAL A 1 85 ? 7.453 2.952 -15.107 1.00 83.69 85 VAL A N 1
ATOM 650 C CA . VAL A 1 85 ? 8.608 3.746 -15.547 1.00 83.69 85 VAL A CA 1
ATOM 651 C C . VAL A 1 85 ? 9.790 2.843 -15.904 1.00 83.69 85 VAL A C 1
ATOM 653 O O . VAL A 1 85 ? 10.424 3.063 -16.935 1.00 83.69 85 VAL A O 1
ATOM 656 N N . ALA A 1 86 ? 10.072 1.821 -15.093 1.00 81.81 86 ALA A N 1
ATOM 657 C CA . ALA A 1 86 ? 11.121 0.840 -15.361 1.00 81.81 86 ALA A CA 1
ATOM 658 C C . ALA A 1 86 ? 10.894 0.113 -16.700 1.00 81.81 86 ALA A C 1
ATOM 660 O O . ALA A 1 86 ? 11.798 0.079 -17.535 1.00 81.81 86 ALA A O 1
ATOM 661 N N . ASP A 1 87 ? 9.676 -0.373 -16.944 1.00 83.50 87 ASP A N 1
ATOM 662 C CA . ASP A 1 87 ? 9.293 -1.032 -18.197 1.00 83.50 87 ASP A CA 1
ATOM 663 C C . ASP A 1 87 ? 9.422 -0.080 -19.397 1.00 83.50 87 ASP A C 1
ATOM 665 O O . ASP A 1 87 ? 9.881 -0.470 -20.473 1.00 83.50 87 ASP A O 1
ATOM 669 N N . GLY A 1 88 ? 9.068 1.196 -19.208 1.00 82.25 88 GLY A N 1
ATOM 670 C CA . GLY A 1 88 ? 9.234 2.238 -20.219 1.00 82.25 88 GLY A CA 1
ATOM 671 C C . GLY A 1 88 ? 10.696 2.463 -20.613 1.00 82.25 88 GLY A C 1
ATOM 672 O O . GLY A 1 88 ? 10.997 2.563 -21.805 1.00 82.25 88 GLY A O 1
ATOM 673 N N . TYR A 1 89 ? 11.608 2.503 -19.637 1.00 83.00 89 TYR A N 1
ATOM 674 C CA . TYR A 1 89 ? 13.047 2.591 -19.904 1.00 83.00 89 TYR A CA 1
ATOM 675 C C . TYR A 1 89 ? 13.570 1.346 -20.624 1.00 83.00 89 TYR A C 1
ATOM 677 O O . TYR A 1 89 ? 14.282 1.473 -21.617 1.00 83.00 89 TYR A O 1
ATOM 685 N N . GLU A 1 90 ? 13.171 0.152 -20.182 1.00 80.94 90 GLU A N 1
ATOM 686 C CA . GLU A 1 90 ? 13.589 -1.106 -20.808 1.00 80.94 90 GLU A CA 1
ATOM 687 C C . GLU A 1 90 ? 13.135 -1.194 -22.276 1.00 80.94 90 GLU A C 1
ATOM 689 O O . GLU A 1 90 ? 13.906 -1.590 -23.153 1.00 80.94 90 GLU A O 1
ATOM 694 N N . HIS A 1 91 ? 11.910 -0.753 -22.578 1.00 80.06 91 HIS A N 1
ATOM 695 C CA . HIS A 1 91 ? 11.398 -0.728 -23.947 1.00 80.06 91 HIS A CA 1
ATOM 696 C C . HIS A 1 91 ? 12.109 0.306 -24.833 1.00 80.06 91 HIS A C 1
ATOM 698 O O . HIS A 1 91 ? 12.411 0.026 -25.996 1.00 80.06 91 HIS A O 1
ATOM 704 N N . ALA A 1 92 ? 12.397 1.495 -24.295 1.00 75.81 92 ALA A N 1
ATOM 705 C CA . ALA A 1 92 ? 13.134 2.529 -25.016 1.00 75.81 92 ALA A CA 1
ATOM 706 C C . ALA A 1 92 ? 14.553 2.061 -25.379 1.00 75.81 92 ALA A C 1
ATOM 708 O O . ALA A 1 92 ? 14.976 2.227 -26.525 1.00 75.81 92 ALA A O 1
ATOM 709 N N . ASP A 1 93 ? 15.246 1.405 -24.445 1.00 73.38 93 ASP A N 1
ATOM 710 C CA . ASP A 1 93 ? 16.577 0.838 -24.677 1.00 73.38 93 ASP A CA 1
ATOM 711 C C . ASP A 1 93 ? 16.552 -0.234 -25.781 1.00 73.38 93 ASP A C 1
ATOM 713 O O . ASP A 1 93 ? 17.395 -0.225 -26.682 1.00 73.38 93 ASP A O 1
ATOM 717 N N . GLN A 1 94 ? 15.553 -1.124 -25.775 1.00 75.06 94 GLN A N 1
ATOM 718 C CA . GLN A 1 94 ? 15.381 -2.141 -26.820 1.00 75.06 94 GLN A CA 1
ATOM 719 C C . GLN A 1 94 ? 15.124 -1.526 -28.203 1.00 75.06 94 GLN A C 1
ATOM 721 O O . GLN A 1 94 ? 15.679 -1.996 -29.200 1.00 75.06 94 GLN A O 1
ATOM 726 N N . ALA A 1 95 ? 14.308 -0.471 -28.277 1.00 71.06 95 ALA A N 1
ATOM 727 C CA . ALA A 1 95 ? 14.008 0.216 -29.529 1.00 71.06 95 ALA A CA 1
ATOM 728 C C . ALA A 1 95 ? 15.253 0.897 -30.119 1.00 71.06 95 ALA A C 1
ATOM 730 O O . ALA A 1 95 ? 15.532 0.747 -31.310 1.00 71.06 95 ALA A O 1
ATOM 731 N N . VAL A 1 96 ? 16.038 1.586 -29.284 1.00 71.19 96 VAL A N 1
ATOM 732 C CA . VAL A 1 96 ? 17.289 2.239 -29.698 1.00 71.19 96 VAL A CA 1
ATOM 733 C C . VAL A 1 96 ? 18.324 1.208 -30.149 1.00 71.19 96 VAL A C 1
ATOM 735 O O . VAL A 1 96 ? 18.923 1.367 -31.213 1.00 71.19 96 VAL A O 1
ATOM 738 N N . ALA A 1 97 ? 18.505 0.118 -29.396 1.00 69.62 97 ALA A N 1
ATOM 739 C CA . ALA A 1 97 ? 19.406 -0.965 -29.785 1.00 69.62 97 ALA A CA 1
ATOM 740 C C . ALA A 1 97 ? 18.990 -1.602 -31.125 1.00 69.62 97 ALA A C 1
ATOM 742 O O . ALA A 1 97 ? 19.835 -1.849 -31.989 1.00 69.62 97 ALA A O 1
ATOM 743 N N . GLY A 1 98 ? 17.688 -1.821 -31.331 1.00 69.50 98 GLY A N 1
ATOM 744 C CA . GLY A 1 98 ? 17.138 -2.336 -32.583 1.00 69.50 98 GLY A CA 1
ATOM 745 C C . GLY A 1 98 ? 17.408 -1.425 -33.786 1.00 69.50 98 GLY A C 1
ATOM 746 O O . GLY A 1 98 ? 17.817 -1.920 -34.839 1.00 69.50 98 GLY A O 1
ATOM 747 N N . ASP A 1 99 ? 17.232 -0.111 -33.632 1.00 67.31 99 ASP A N 1
ATOM 748 C CA . ASP A 1 99 ? 17.467 0.884 -34.691 1.00 67.31 99 ASP A CA 1
ATOM 749 C C . ASP A 1 99 ? 18.959 1.033 -35.045 1.00 67.31 99 ASP A C 1
ATOM 751 O O . ASP A 1 99 ? 19.336 1.070 -36.221 1.00 67.31 99 ASP A O 1
ATOM 755 N N . LEU A 1 100 ? 19.841 0.997 -34.039 1.00 63.59 100 LEU A N 1
ATOM 756 C CA . LEU A 1 100 ? 21.296 0.945 -34.228 1.00 63.59 100 LEU A CA 1
ATOM 757 C C . LEU A 1 100 ? 21.735 -0.301 -35.009 1.00 63.59 100 LEU A C 1
ATOM 759 O O . LEU A 1 100 ? 22.565 -0.202 -35.917 1.00 63.59 100 LEU A O 1
ATOM 763 N N . HIS A 1 101 ? 21.155 -1.464 -34.704 1.00 65.19 101 HIS A N 1
ATOM 764 C CA . HIS A 1 101 ? 21.421 -2.699 -35.444 1.00 65.19 101 HIS A CA 1
ATOM 765 C C . HIS A 1 101 ? 20.959 -2.622 -36.910 1.00 65.19 101 HIS A C 1
ATOM 767 O O . HIS A 1 101 ? 21.668 -3.109 -37.794 1.00 65.19 101 HIS A O 1
ATOM 773 N N . HIS A 1 102 ? 19.818 -1.984 -37.191 1.00 60.75 102 HIS A N 1
ATOM 774 C CA . HIS A 1 102 ? 19.333 -1.787 -38.562 1.00 60.75 102 HIS A CA 1
ATOM 775 C C . HIS A 1 102 ? 20.194 -0.782 -39.334 1.00 60.75 102 HIS A C 1
ATOM 777 O O . HIS A 1 102 ? 20.574 -1.047 -40.474 1.00 60.75 102 HIS A O 1
ATOM 783 N N . SER A 1 103 ? 20.569 0.332 -38.706 1.00 60.00 103 SER A N 1
ATOM 784 C CA . SER A 1 103 ? 21.430 1.344 -39.323 1.00 60.00 103 SER A CA 1
ATOM 785 C C . SER A 1 103 ? 22.831 0.801 -39.629 1.00 60.00 103 SER A C 1
ATOM 787 O O . SER A 1 103 ? 23.343 1.026 -40.722 1.00 60.00 103 SER A O 1
ATOM 789 N N . GLY A 1 104 ? 23.426 0.005 -38.731 1.00 56.03 104 GLY A N 1
ATOM 790 C CA . GLY A 1 104 ? 24.713 -0.660 -38.976 1.00 56.03 104 GLY A CA 1
ATOM 791 C C . GLY A 1 104 ? 24.678 -1.697 -40.109 1.00 56.03 104 GLY A C 1
ATOM 792 O O . GLY A 1 104 ? 25.663 -1.861 -40.830 1.00 56.03 104 GLY A O 1
ATOM 793 N N . ALA A 1 105 ? 23.538 -2.362 -40.321 1.00 57.28 105 ALA A N 1
ATOM 794 C CA . ALA A 1 105 ? 23.357 -3.306 -41.424 1.00 57.28 105 ALA A CA 1
ATOM 795 C C . ALA A 1 105 ? 23.272 -2.612 -42.797 1.00 57.28 105 ALA A C 1
ATOM 797 O O . ALA A 1 105 ? 23.778 -3.147 -43.785 1.00 57.28 105 ALA A O 1
ATOM 798 N N . VAL A 1 106 ? 22.689 -1.409 -42.870 1.00 53.84 106 VAL A N 1
ATOM 799 C CA . VAL A 1 106 ? 22.624 -0.620 -44.115 1.00 53.84 106 VAL A CA 1
ATOM 800 C C . VAL A 1 106 ? 24.007 -0.093 -44.509 1.00 53.84 106 VAL A C 1
ATOM 802 O O . VAL A 1 106 ? 24.347 -0.100 -45.691 1.00 53.84 106 VAL A O 1
ATOM 805 N N . THR A 1 107 ? 24.848 0.279 -43.541 1.00 53.97 107 THR A N 1
ATOM 806 C CA . THR A 1 107 ? 26.222 0.731 -43.815 1.00 53.97 107 THR A CA 1
ATOM 807 C C . THR A 1 107 ? 27.089 -0.386 -44.412 1.00 53.97 107 THR A C 1
ATOM 809 O O . THR A 1 107 ? 27.845 -0.133 -45.347 1.00 53.97 107 THR A O 1
ATOM 812 N N . ASN A 1 108 ? 26.913 -1.638 -43.970 1.00 52.91 108 ASN A N 1
ATOM 813 C CA . ASN A 1 108 ? 27.633 -2.801 -44.513 1.00 52.91 108 ASN A CA 1
ATOM 814 C C . ASN A 1 108 ? 27.175 -3.236 -45.920 1.00 52.91 108 ASN A C 1
ATOM 816 O O . ASN A 1 108 ? 27.877 -4.000 -46.581 1.00 52.91 108 ASN A O 1
ATOM 820 N N . LEU A 1 109 ? 26.018 -2.770 -46.403 1.00 54.72 109 LEU A N 1
ATOM 821 C CA . LEU A 1 109 ? 25.547 -3.059 -47.765 1.00 54.72 109 LEU A CA 1
ATOM 822 C C . LEU A 1 109 ? 26.125 -2.106 -48.822 1.00 54.72 109 LEU A C 1
ATOM 824 O O . LEU A 1 109 ? 26.094 -2.430 -50.009 1.00 54.72 109 LEU A O 1
ATOM 828 N N . LEU A 1 110 ? 26.675 -0.957 -48.415 1.00 54.66 110 LEU A N 1
ATOM 829 C CA . LEU A 1 110 ? 27.274 0.022 -49.332 1.00 54.66 110 LEU A CA 1
ATOM 830 C C . LEU A 1 110 ? 28.763 -0.244 -49.613 1.00 54.66 110 LEU A C 1
ATOM 832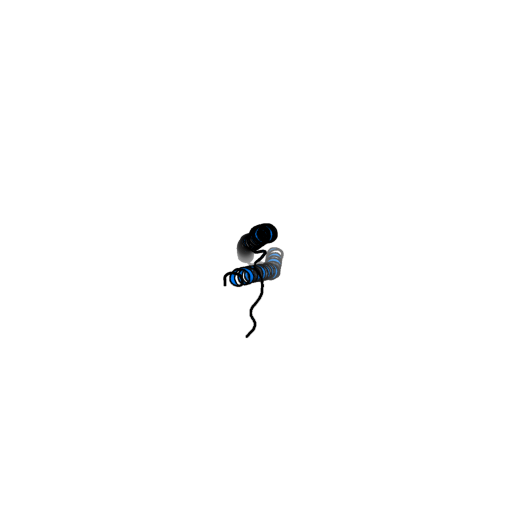 O O . LEU A 1 110 ? 29.275 0.193 -50.644 1.00 54.66 110 LEU A O 1
ATOM 836 N N . ASP A 1 111 ? 29.434 -1.019 -48.760 1.00 53.59 111 ASP A N 1
ATOM 837 C CA . ASP A 1 111 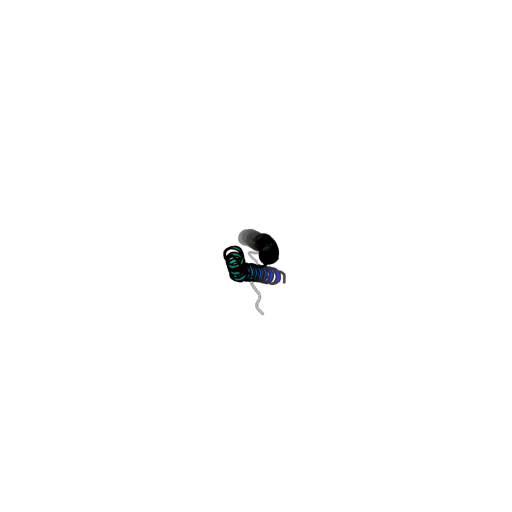? 30.848 -1.389 -48.909 1.00 53.59 111 ASP A CA 1
ATOM 838 C C . ASP A 1 111 ? 31.166 -2.227 -50.171 1.00 53.59 111 ASP A C 1
ATOM 840 O O . ASP A 1 111 ? 32.096 -1.878 -50.906 1.00 53.59 111 ASP A O 1
ATOM 844 N N . PRO A 1 112 ? 30.404 -3.285 -50.532 1.00 56.81 112 PRO A N 1
ATOM 845 C CA . PRO A 1 112 ? 30.732 -4.080 -51.718 1.00 56.81 112 PRO A CA 1
ATOM 846 C C . PRO A 1 112 ? 30.457 -3.347 -53.041 1.00 56.81 112 PRO A C 1
ATOM 848 O O . PRO A 1 112 ? 31.045 -3.696 -54.063 1.00 56.81 112 PRO A O 1
ATOM 851 N N . VAL A 1 113 ? 29.593 -2.324 -53.045 1.00 56.00 113 VAL A N 1
ATOM 852 C CA . VAL A 1 113 ? 29.289 -1.534 -54.252 1.00 56.00 113 VAL A CA 1
ATOM 853 C C . VAL A 1 113 ? 30.309 -0.410 -54.452 1.00 56.00 113 VAL A C 1
ATOM 855 O O . VAL A 1 113 ? 30.697 -0.142 -55.588 1.00 56.00 113 VAL A O 1
ATOM 858 N N . LEU A 1 114 ? 30.819 0.197 -53.374 1.00 54.53 114 LEU A N 1
ATOM 859 C CA . LEU A 1 114 ? 31.908 1.177 -53.454 1.00 54.53 114 LEU A CA 1
ATOM 860 C C . LEU A 1 114 ? 33.252 0.535 -53.831 1.00 54.53 114 LEU A C 1
ATOM 862 O O . LEU A 1 114 ? 33.999 1.128 -54.608 1.00 54.53 114 LEU A O 1
ATOM 866 N N . GLY A 1 115 ? 33.515 -0.704 -53.399 1.00 52.50 115 GLY A N 1
ATOM 867 C CA . GLY A 1 115 ? 34.666 -1.489 -53.866 1.00 52.50 115 GLY A CA 1
ATOM 868 C C . GLY A 1 115 ? 34.597 -1.901 -55.346 1.00 52.50 115 GLY A C 1
ATOM 869 O O . GLY A 1 115 ? 35.629 -2.169 -55.956 1.00 52.50 115 GLY A O 1
ATOM 870 N N . LEU A 1 116 ? 33.401 -1.912 -55.949 1.00 53.03 116 LEU A N 1
ATOM 871 C CA . LEU A 1 116 ? 33.199 -2.216 -57.373 1.00 53.03 116 LEU A CA 1
ATOM 872 C C . LEU A 1 116 ? 33.263 -0.961 -58.272 1.00 53.03 116 LEU A C 1
ATOM 874 O O . LEU A 1 116 ? 33.431 -1.088 -59.483 1.00 53.03 116 LEU A O 1
ATOM 878 N N . LEU A 1 117 ? 33.147 0.245 -57.700 1.00 57.31 117 LEU A N 1
ATOM 879 C CA . LEU A 1 117 ? 33.072 1.518 -58.436 1.00 57.31 117 LEU A CA 1
ATOM 880 C C . LEU A 1 117 ? 34.290 2.442 -58.261 1.00 57.31 117 LEU A C 1
ATOM 882 O O . LEU A 1 117 ? 34.366 3.451 -58.963 1.00 57.31 117 LEU A O 1
ATOM 886 N N . GLY A 1 118 ? 35.254 2.130 -57.388 1.00 53.78 118 GLY A N 1
ATOM 887 C CA . GLY A 1 118 ? 36.386 3.027 -57.138 1.00 53.78 118 GLY A CA 1
ATOM 888 C C . GLY A 1 118 ? 37.684 2.335 -56.729 1.00 53.78 118 GLY A C 1
ATOM 889 O O . GLY A 1 118 ? 37.799 1.845 -55.614 1.00 53.78 118 GLY A O 1
ATOM 890 N N . LEU A 1 119 ? 38.684 2.444 -57.611 1.00 50.81 119 LEU A N 1
ATOM 891 C CA . LEU A 1 119 ? 40.116 2.159 -57.419 1.00 50.81 119 LEU A CA 1
ATOM 892 C C . LEU A 1 119 ? 40.556 0.690 -57.509 1.00 50.81 119 LEU A C 1
ATOM 894 O O . LEU A 1 119 ? 41.220 0.144 -56.630 1.00 50.81 119 LEU A O 1
ATOM 898 N N . GLY A 1 120 ? 40.308 0.101 -58.676 1.00 49.31 120 GLY A N 1
ATOM 899 C CA . GLY A 1 120 ? 41.293 -0.777 -59.299 1.00 49.31 120 GLY A CA 1
ATOM 900 C C . GLY A 1 120 ? 42.144 0.014 -60.299 1.00 49.31 120 GLY A C 1
ATOM 901 O O . GLY A 1 120 ? 41.585 0.671 -61.171 1.00 49.31 120 GLY A O 1
ATOM 902 N N . ASP A 1 121 ? 43.466 -0.127 -60.176 1.00 50.44 121 ASP A N 1
ATOM 903 C CA . ASP A 1 121 ? 44.494 0.057 -61.218 1.00 50.44 121 ASP A CA 1
ATOM 904 C C . ASP A 1 121 ? 45.184 1.430 -61.398 1.00 50.44 121 ASP A C 1
ATOM 906 O O . ASP A 1 121 ? 44.642 2.371 -61.968 1.00 50.44 121 ASP A O 1
ATOM 910 N N . SER A 1 122 ? 46.443 1.493 -60.942 1.00 44.66 122 SER A N 1
ATOM 911 C CA . SER A 1 122 ? 47.622 1.880 -61.745 1.00 44.66 122 SER A CA 1
ATOM 912 C C . SER A 1 122 ? 48.859 1.710 -60.849 1.00 44.66 122 SER A C 1
ATOM 914 O O . SER A 1 122 ? 49.053 2.462 -59.896 1.00 44.66 122 SER A O 1
ATOM 916 N N . ASP A 1 123 ? 49.518 0.560 -60.913 1.00 42.84 123 ASP A N 1
ATOM 917 C CA . ASP A 1 123 ? 50.654 0.277 -61.801 1.00 42.84 123 ASP A CA 1
ATOM 918 C C . ASP A 1 123 ? 51.989 0.710 -61.175 1.00 42.84 123 ASP A C 1
ATOM 920 O O . ASP A 1 123 ? 52.150 1.795 -60.617 1.00 42.84 123 ASP A O 1
ATOM 924 N N . GLY A 1 124 ? 52.928 -0.230 -61.185 1.00 52.34 124 GLY A N 1
ATOM 925 C CA . GLY A 1 124 ? 54.226 -0.089 -60.553 1.00 52.34 124 GLY A CA 1
ATOM 926 C C . GLY A 1 124 ? 55.223 0.725 -61.377 1.00 52.34 124 GLY A C 1
ATOM 927 O O . GLY A 1 124 ? 54.921 1.315 -62.407 1.00 52.34 124 GLY A O 1
ATOM 928 N N . SER A 1 125 ? 56.481 0.622 -60.935 1.00 47.75 125 SER A N 1
ATOM 929 C CA . SER A 1 125 ? 57.712 0.893 -61.694 1.00 47.75 125 SER A CA 1
ATOM 930 C C . SER A 1 125 ? 58.410 2.247 -61.473 1.00 47.75 125 SER A C 1
ATOM 932 O O . SER A 1 125 ? 58.082 3.257 -62.089 1.00 47.75 125 SER A O 1
ATOM 934 N N . ARG A 1 126 ? 59.470 2.201 -60.639 1.00 41.12 126 ARG A N 1
ATOM 935 C CA . ARG A 1 126 ? 60.842 2.776 -60.784 1.00 41.12 126 ARG A CA 1
ATOM 936 C C . ARG A 1 126 ? 61.449 2.890 -59.374 1.00 41.12 126 ARG A C 1
ATOM 938 O O . ARG A 1 126 ? 60.953 3.665 -58.576 1.00 41.12 126 ARG A O 1
ATOM 945 N N . LYS A 1 127 ? 62.361 2.032 -58.896 1.00 46.94 127 LYS A N 1
ATOM 946 C CA . LYS A 1 127 ? 63.711 1.633 -59.357 1.00 46.94 127 LYS A CA 1
ATOM 947 C C . LYS A 1 127 ? 64.666 2.830 -59.481 1.00 46.94 127 LYS A C 1
ATOM 949 O O . LYS A 1 127 ? 64.476 3.638 -60.386 1.00 46.94 127 LYS A O 1
ATOM 954 N N . GLY A 1 128 ? 65.714 2.844 -58.648 1.00 42.09 128 GLY A N 1
ATOM 955 C CA . GLY A 1 128 ? 66.901 3.701 -58.778 1.00 42.09 128 GLY A CA 1
ATOM 956 C C . GLY A 1 128 ? 67.256 4.424 -57.498 1.00 42.09 128 GLY A C 1
ATOM 957 O O . GLY A 1 128 ? 66.852 5.597 -57.399 1.00 42.09 128 GLY A O 1
#